Protein AF-A0A8H9G2P5-F1 (afdb_monomer_lite)

pLDDT: mean 90.51, std 6.55, range [58.31, 97.5]

Structure (mmCIF, N/CA/C/O backbone):
data_AF-A0A8H9G2P5-F1
#
_entry.id   AF-A0A8H9G2P5-F1
#
loop_
_atom_site.group_PDB
_atom_site.id
_atom_site.type_symbol
_atom_site.label_atom_id
_atom_site.label_alt_id
_atom_site.label_comp_id
_atom_site.label_asym_id
_atom_site.label_entity_id
_atom_site.label_seq_id
_atom_site.pdbx_PDB_ins_code
_atom_site.Cartn_x
_atom_site.Cartn_y
_atom_site.Cartn_z
_atom_site.occupancy
_atom_site.B_iso_or_equiv
_atom_site.auth_seq_id
_atom_site.auth_comp_id
_atom_site.auth_asym_id
_atom_site.auth_atom_id
_atom_site.pdbx_PDB_model_num
ATOM 1 N N . MET A 1 1 ? -5.357 -6.020 -7.230 1.00 83.62 1 MET A N 1
ATOM 2 C CA . MET A 1 1 ? -4.154 -6.823 -7.582 1.00 83.62 1 MET A CA 1
ATOM 3 C C . MET A 1 1 ? -4.240 -8.160 -6.861 1.00 83.62 1 MET A C 1
ATOM 5 O O . MET A 1 1 ? -5.074 -8.282 -5.977 1.00 83.62 1 MET A O 1
ATOM 9 N N . ASP A 1 2 ? -3.402 -9.149 -7.183 1.00 86.44 2 ASP A N 1
ATOM 10 C CA . ASP A 1 2 ? -3.308 -10.352 -6.341 1.00 86.44 2 ASP A CA 1
ATOM 11 C C . ASP A 1 2 ? -2.327 -10.097 -5.186 1.00 86.44 2 ASP A C 1
ATOM 13 O O . ASP A 1 2 ? -1.175 -9.708 -5.412 1.00 86.44 2 ASP A O 1
ATOM 17 N N . ARG A 1 3 ? -2.791 -10.295 -3.945 1.00 89.44 3 ARG A N 1
ATOM 18 C CA . ARG A 1 3 ? -2.022 -10.073 -2.712 1.00 89.44 3 ARG A CA 1
ATOM 19 C C . ARG A 1 3 ? -1.622 -11.387 -2.047 1.00 89.44 3 ARG A C 1
ATOM 21 O O . ARG A 1 3 ? -2.396 -12.338 -1.985 1.00 89.44 3 ARG A O 1
ATOM 28 N N . THR A 1 4 ? -0.422 -11.403 -1.477 1.00 91.50 4 THR A N 1
ATOM 29 C CA . THR A 1 4 ? -0.008 -12.385 -0.464 1.00 91.50 4 THR A CA 1
ATOM 30 C C . THR A 1 4 ? 0.065 -11.696 0.892 1.00 91.50 4 THR A C 1
ATOM 32 O O . THR A 1 4 ? 0.725 -10.668 1.022 1.00 91.50 4 THR A O 1
ATOM 35 N N . THR A 1 5 ? -0.632 -12.248 1.885 1.00 91.19 5 THR A N 1
ATOM 36 C CA . THR A 1 5 ? -0.794 -11.631 3.208 1.00 91.19 5 THR A CA 1
ATOM 37 C C . THR A 1 5 ? 0.000 -12.381 4.268 1.00 91.19 5 THR A C 1
ATOM 39 O O . THR A 1 5 ? -0.110 -13.600 4.406 1.00 91.19 5 THR A O 1
ATOM 42 N N . GLU A 1 6 ? 0.755 -11.631 5.060 1.00 90.38 6 GLU A N 1
ATOM 43 C CA . GLU A 1 6 ? 1.431 -12.089 6.271 1.00 90.38 6 GLU A CA 1
ATOM 44 C C . GLU A 1 6 ? 0.967 -11.215 7.445 1.00 90.38 6 GLU A C 1
ATOM 46 O O . GLU A 1 6 ? 0.963 -9.993 7.340 1.00 90.38 6 GLU A O 1
ATOM 51 N N . SER A 1 7 ? 0.597 -11.810 8.580 1.00 84.88 7 SER A N 1
ATOM 52 C CA . SER A 1 7 ? 0.181 -11.053 9.773 1.00 84.88 7 SER A CA 1
ATOM 53 C C . SER A 1 7 ? 1.120 -11.331 10.940 1.00 84.88 7 SER A C 1
ATOM 55 O O . SER A 1 7 ? 1.337 -12.487 11.308 1.00 84.88 7 SER A O 1
ATOM 57 N N . ILE A 1 8 ? 1.659 -10.271 11.546 1.00 77.38 8 ILE A N 1
ATOM 58 C CA . ILE A 1 8 ? 2.522 -10.332 12.730 1.00 77.38 8 ILE A CA 1
ATOM 59 C C . ILE A 1 8 ? 1.973 -9.356 13.777 1.00 77.38 8 ILE A C 1
ATOM 61 O O . ILE A 1 8 ? 2.089 -8.138 13.643 1.00 77.38 8 ILE A O 1
ATOM 65 N N . ASN A 1 9 ? 1.408 -9.895 14.861 1.00 80.56 9 ASN A N 1
ATOM 66 C CA . ASN A 1 9 ? 0.730 -9.123 15.909 1.00 80.56 9 ASN A CA 1
ATOM 67 C C . ASN A 1 9 ? -0.386 -8.230 15.327 1.00 80.56 9 ASN A C 1
ATOM 69 O O . ASN A 1 9 ? -1.326 -8.736 14.724 1.00 80.56 9 ASN A O 1
ATOM 73 N N . ASN A 1 10 ? -0.260 -6.911 15.498 1.00 81.19 10 ASN A N 1
ATOM 74 C CA . ASN A 1 10 ? -1.215 -5.894 15.054 1.00 81.19 10 ASN A CA 1
ATOM 75 C C . ASN A 1 10 ? -0.873 -5.313 13.668 1.00 81.19 10 ASN A C 1
ATOM 77 O O . ASN A 1 10 ? -1.460 -4.315 13.250 1.00 81.19 10 ASN A O 1
ATOM 81 N N . ILE A 1 11 ? 0.119 -5.895 12.987 1.00 88.50 11 ILE A N 1
ATOM 82 C CA . ILE A 1 11 ? 0.576 -5.456 11.672 1.00 88.50 11 ILE A CA 1
ATOM 83 C C . ILE A 1 11 ? 0.255 -6.556 10.665 1.00 88.50 11 ILE A C 1
ATOM 85 O O . ILE A 1 11 ? 0.734 -7.686 10.785 1.00 88.50 11 ILE A O 1
ATOM 89 N N . ARG A 1 12 ? -0.544 -6.208 9.660 1.00 93.44 12 ARG A N 1
ATOM 90 C CA . ARG A 1 12 ? -0.763 -7.006 8.453 1.00 93.44 12 ARG A CA 1
ATOM 91 C C . ARG A 1 12 ? 0.153 -6.458 7.361 1.00 93.44 12 ARG A C 1
ATOM 93 O O . ARG A 1 12 ? 0.236 -5.249 7.164 1.00 93.44 12 ARG A O 1
ATOM 100 N N . VAL A 1 13 ? 0.858 -7.338 6.669 1.00 95.62 13 VAL A N 1
ATOM 101 C CA . VAL A 1 13 ? 1.715 -7.006 5.534 1.00 95.62 13 VAL A CA 1
ATOM 102 C C . VAL A 1 13 ? 1.154 -7.703 4.306 1.00 95.62 13 VAL A C 1
ATOM 104 O O . VAL A 1 13 ? 1.198 -8.929 4.216 1.00 95.62 13 VAL A O 1
ATOM 107 N N . ASP A 1 14 ? 0.654 -6.921 3.355 1.00 95.31 14 ASP A N 1
ATOM 108 C CA . ASP A 1 14 ? 0.231 -7.430 2.055 1.00 95.31 14 ASP A CA 1
ATOM 109 C C . ASP A 1 14 ? 1.314 -7.122 1.017 1.00 95.31 14 ASP A C 1
ATOM 111 O O . ASP A 1 14 ? 1.779 -5.989 0.893 1.00 95.31 14 ASP A O 1
ATOM 115 N N . LYS A 1 15 ? 1.726 -8.129 0.251 1.00 95.94 15 LYS A N 1
ATOM 116 C CA . LYS A 1 15 ? 2.660 -7.980 -0.872 1.00 95.94 15 LYS A 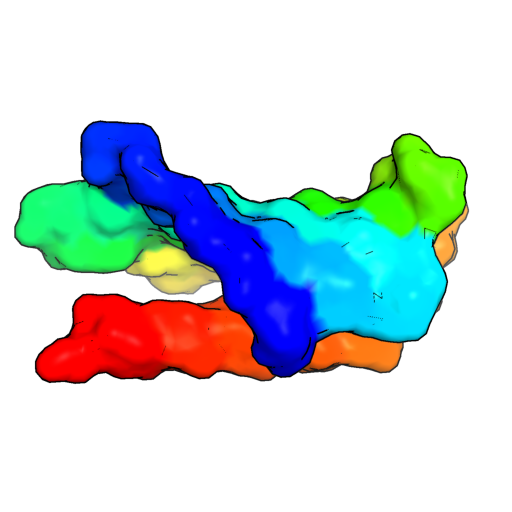CA 1
ATOM 117 C C . LYS A 1 15 ? 1.909 -8.217 -2.172 1.00 95.94 15 LYS A C 1
ATOM 119 O O . LYS A 1 15 ? 1.218 -9.229 -2.298 1.00 95.94 15 LYS A O 1
ATOM 124 N N . ALA A 1 16 ? 2.069 -7.316 -3.132 1.00 95.38 16 ALA A N 1
ATOM 125 C CA . ALA A 1 16 ? 1.447 -7.412 -4.448 1.00 95.38 16 ALA A CA 1
ATOM 126 C C . ALA A 1 16 ? 2.440 -7.057 -5.554 1.00 95.38 16 ALA A C 1
ATOM 128 O O . ALA A 1 16 ? 3.473 -6.424 -5.316 1.00 95.38 16 ALA A O 1
ATOM 129 N N . THR A 1 17 ? 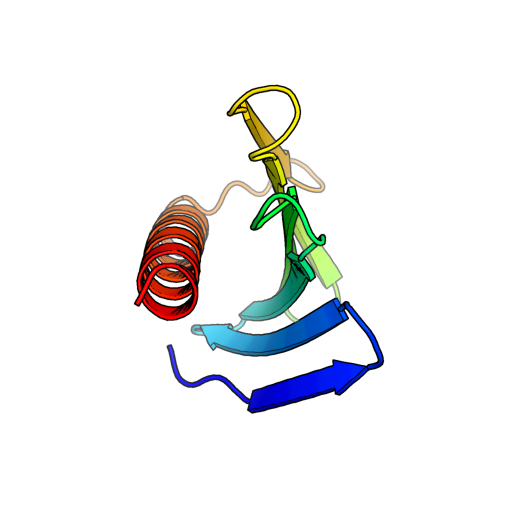2.099 -7.428 -6.782 1.00 93.56 17 THR A N 1
ATOM 130 C CA . THR A 1 17 ? 2.791 -6.962 -7.981 1.00 93.56 17 THR A CA 1
ATOM 131 C C . THR A 1 17 ? 1.812 -6.287 -8.933 1.00 93.56 17 THR A C 1
ATOM 133 O O . THR A 1 17 ? 0.639 -6.653 -9.018 1.00 93.56 17 THR A O 1
ATOM 136 N N . SER A 1 18 ? 2.292 -5.273 -9.650 1.00 91.56 18 SER A N 1
ATOM 137 C CA . SER A 1 18 ? 1.521 -4.580 -10.684 1.00 91.56 18 SER A CA 1
ATOM 138 C C . SER A 1 18 ? 2.456 -4.133 -11.800 1.00 91.56 18 SER A C 1
ATOM 140 O O . SER A 1 18 ? 3.200 -3.164 -11.653 1.00 91.56 18 SER A O 1
ATOM 142 N N . GLY A 1 19 ? 2.446 -4.859 -12.920 1.00 89.00 19 GLY A N 1
ATOM 143 C CA . GLY A 1 19 ? 3.472 -4.704 -13.953 1.00 89.00 19 GLY A CA 1
ATOM 144 C C . GLY A 1 19 ? 4.861 -5.010 -13.383 1.00 89.00 19 GLY A C 1
ATOM 145 O O . GLY A 1 19 ? 5.045 -6.034 -12.731 1.00 89.00 19 GLY A O 1
ATOM 146 N N . ASP A 1 20 ? 5.811 -4.095 -13.578 1.00 90.75 20 ASP A N 1
ATOM 147 C CA . ASP A 1 20 ? 7.186 -4.215 -13.062 1.00 90.75 20 ASP A CA 1
ATOM 148 C C . ASP A 1 20 ? 7.328 -3.785 -11.589 1.00 90.75 20 ASP A C 1
ATOM 150 O O . ASP A 1 20 ? 8.438 -3.772 -11.047 1.00 90.75 20 ASP A O 1
ATOM 154 N N . TYR A 1 21 ? 6.230 -3.365 -10.951 1.00 93.19 21 TYR A N 1
ATOM 155 C CA . TYR A 1 21 ? 6.256 -2.872 -9.581 1.00 93.19 21 TYR A CA 1
ATOM 156 C C . TYR A 1 21 ? 6.050 -3.997 -8.575 1.00 93.19 21 TYR A C 1
ATOM 158 O O . TYR A 1 21 ? 5.122 -4.798 -8.692 1.00 93.19 21 TYR A O 1
ATOM 166 N N . GLN A 1 22 ? 6.885 -3.990 -7.543 1.00 95.75 22 GLN A N 1
ATOM 167 C CA . GLN A 1 22 ? 6.719 -4.759 -6.319 1.00 95.75 22 GLN A CA 1
ATOM 168 C C . GLN A 1 22 ? 6.187 -3.815 -5.245 1.00 95.75 22 GLN A C 1
ATOM 170 O O . GLN A 1 22 ? 6.805 -2.792 -4.944 1.00 95.75 22 GLN A O 1
ATOM 175 N N . LEU A 1 23 ? 5.034 -4.148 -4.680 1.00 97.06 23 LEU A N 1
ATOM 176 C CA . LEU A 1 23 ? 4.334 -3.319 -3.712 1.00 97.06 23 LEU A CA 1
ATOM 177 C C . LEU A 1 23 ? 4.285 -4.042 -2.374 1.00 97.06 23 LEU A C 1
ATOM 179 O O . LEU A 1 23 ? 3.945 -5.223 -2.308 1.00 97.06 23 LEU A O 1
ATOM 183 N N . THR A 1 24 ? 4.614 -3.329 -1.306 1.00 97.31 24 THR A N 1
ATOM 184 C CA . THR A 1 24 ? 4.456 -3.820 0.066 1.00 97.31 24 THR A CA 1
ATOM 185 C C . THR A 1 24 ? 3.583 -2.850 0.835 1.00 97.31 24 THR A C 1
ATOM 187 O O . THR A 1 24 ? 3.985 -1.709 1.050 1.00 97.31 24 THR A O 1
ATOM 190 N N . PHE A 1 25 ? 2.411 -3.313 1.248 1.00 97.25 25 PHE A N 1
ATOM 191 C CA . PHE A 1 25 ? 1.449 -2.600 2.072 1.00 97.25 25 PHE A CA 1
ATOM 192 C C . PHE A 1 25 ? 1.655 -3.038 3.521 1.00 97.25 25 PHE A C 1
ATOM 194 O O . PHE A 1 25 ? 1.464 -4.204 3.851 1.00 97.25 25 PHE A O 1
ATOM 201 N N . ASN A 1 26 ? 2.037 -2.114 4.391 1.00 96.69 26 ASN A N 1
ATOM 202 C CA . ASN A 1 26 ? 2.069 -2.316 5.831 1.00 96.69 26 ASN A CA 1
ATOM 203 C C . ASN A 1 26 ? 0.829 -1.656 6.422 1.00 96.69 26 ASN A C 1
ATOM 205 O O . ASN A 1 26 ? 0.673 -0.435 6.358 1.00 96.69 26 ASN A O 1
ATOM 209 N N . ILE A 1 27 ? -0.039 -2.486 6.974 1.00 95.75 27 ILE A N 1
ATOM 210 C CA . ILE A 1 27 ? -1.359 -2.146 7.480 1.00 95.75 27 ILE A CA 1
ATOM 211 C C . ILE A 1 27 ? -1.288 -2.282 8.997 1.00 95.75 27 ILE A C 1
ATOM 213 O O . ILE A 1 27 ? -1.050 -3.371 9.525 1.00 95.75 27 ILE A O 1
ATOM 217 N N . VAL A 1 28 ? -1.457 -1.169 9.699 1.00 94.38 28 VAL A N 1
ATOM 218 C CA . VAL A 1 28 ? -1.381 -1.121 11.158 1.00 94.38 28 VAL A CA 1
ATOM 219 C C . VAL A 1 28 ? -2.777 -0.892 11.705 1.00 94.38 28 VAL A C 1
ATOM 221 O O . VAL A 1 28 ? -3.370 0.161 11.469 1.00 94.38 28 VAL A O 1
ATOM 224 N N . SER A 1 29 ? -3.277 -1.860 12.467 1.00 90.56 29 SER A N 1
ATOM 225 C CA . SER A 1 29 ? -4.570 -1.763 13.147 1.00 90.56 29 SER A CA 1
ATOM 226 C C . SER A 1 29 ? -4.370 -1.668 14.657 1.00 90.56 29 SER A C 1
ATOM 228 O O . SER A 1 29 ? -3.523 -2.346 15.240 1.00 90.56 29 SER A O 1
ATOM 230 N N . LYS A 1 30 ? -5.161 -0.827 15.317 1.00 87.00 30 LYS A N 1
ATOM 231 C CA . LYS A 1 30 ? -5.206 -0.672 16.776 1.00 87.00 30 LYS A CA 1
ATOM 232 C C . LYS A 1 30 ? -6.591 -1.038 17.300 1.00 87.00 30 LYS A C 1
ATOM 234 O O . LYS A 1 30 ? -7.527 -1.249 16.539 1.00 87.00 30 LYS A O 1
ATOM 239 N N . THR A 1 31 ? -6.736 -1.077 18.623 1.00 82.88 31 THR A N 1
ATOM 240 C CA . THR A 1 31 ? -8.028 -1.318 19.288 1.00 82.88 31 THR A CA 1
ATOM 241 C C . THR A 1 31 ? -9.112 -0.327 18.851 1.00 82.88 31 THR A C 1
ATOM 243 O O . THR A 1 31 ? -10.285 -0.671 18.825 1.00 82.88 31 THR A O 1
ATOM 246 N N . GLU A 1 32 ? -8.716 0.902 18.522 1.00 81.44 32 GLU A N 1
ATOM 247 C CA . GLU A 1 32 ? -9.606 1.998 18.122 1.00 81.44 32 GLU A CA 1
ATOM 248 C C . GLU A 1 32 ? -9.998 1.945 16.635 1.00 81.44 32 GLU A C 1
ATOM 250 O O . GLU A 1 32 ? -10.836 2.733 16.208 1.00 81.44 32 GLU A O 1
ATOM 255 N N . GLY A 1 33 ? -9.409 1.029 15.857 1.00 86.56 33 GLY A N 1
ATOM 256 C CA . GLY A 1 33 ? -9.627 0.889 14.418 1.00 86.56 33 GLY A CA 1
ATOM 257 C C . GLY A 1 33 ? -8.324 0.845 13.620 1.00 86.56 33 GLY A C 1
ATOM 258 O O . GLY A 1 33 ? -7.227 0.706 14.172 1.00 86.56 33 GLY A O 1
ATOM 259 N N . LEU A 1 34 ? -8.445 0.962 12.299 1.00 91.81 34 LEU A N 1
ATOM 260 C CA . LEU A 1 34 ? -7.305 1.083 11.394 1.00 91.81 34 LEU A CA 1
ATOM 261 C C . LEU A 1 34 ? -6.524 2.369 11.716 1.00 91.81 34 LEU A C 1
ATOM 263 O O . LEU A 1 34 ? -7.098 3.451 11.775 1.00 91.81 34 LEU A O 1
ATOM 267 N N . GLU A 1 35 ? -5.216 2.262 11.958 1.00 94.06 35 GLU A N 1
ATOM 268 C CA . GLU A 1 35 ? -4.366 3.419 12.265 1.00 94.06 35 GLU A CA 1
ATOM 269 C C . GLU A 1 35 ? -3.756 4.002 10.992 1.00 94.06 35 GLU A C 1
ATOM 271 O O . GLU A 1 35 ? -3.840 5.210 10.752 1.00 94.06 35 GLU A O 1
ATOM 276 N N . SER A 1 36 ? -3.117 3.152 10.184 1.00 95.31 36 SER A N 1
ATOM 277 C CA . SER A 1 36 ? -2.439 3.580 8.962 1.00 95.31 36 SER A CA 1
ATOM 278 C C . SER A 1 36 ? -2.247 2.439 7.967 1.00 95.31 36 SER A C 1
ATOM 280 O O . SER A 1 36 ? -2.143 1.270 8.343 1.00 95.31 36 SER A O 1
ATOM 282 N N . ILE A 1 37 ? -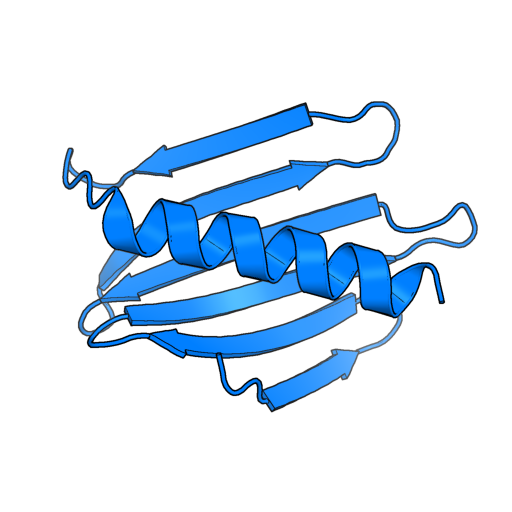2.147 2.805 6.692 1.00 97.00 37 ILE A N 1
ATOM 283 C CA . ILE A 1 37 ? -1.631 1.953 5.623 1.00 97.00 37 ILE A CA 1
ATOM 284 C C . ILE A 1 37 ? -0.462 2.691 4.978 1.00 97.00 37 ILE A C 1
ATOM 286 O O . ILE A 1 37 ? -0.605 3.823 4.509 1.00 97.00 37 ILE A O 1
ATOM 290 N N . SER A 1 38 ? 0.704 2.052 4.949 1.00 97.19 38 SER A N 1
ATOM 291 C CA . SER A 1 38 ? 1.878 2.553 4.235 1.00 97.19 38 SER A CA 1
ATOM 292 C C . SER A 1 38 ? 2.271 1.596 3.125 1.00 97.19 38 SER A C 1
ATOM 294 O O . SER A 1 38 ? 2.340 0.390 3.331 1.00 97.19 38 SER A O 1
ATOM 296 N N . VAL A 1 39 ? 2.527 2.131 1.941 1.00 97.50 39 VAL A N 1
ATOM 297 C CA . VAL A 1 39 ? 2.864 1.359 0.752 1.00 97.50 39 VAL A CA 1
ATOM 298 C C . VAL A 1 39 ? 4.236 1.776 0.277 1.00 97.50 39 VAL A C 1
ATOM 300 O O . VAL A 1 39 ? 4.482 2.964 0.082 1.00 97.50 39 VAL A O 1
ATOM 303 N N . THR A 1 40 ? 5.108 0.802 0.054 1.00 96.69 40 THR A N 1
ATOM 304 C CA . THR A 1 40 ? 6.394 1.000 -0.618 1.00 96.69 40 THR A CA 1
ATOM 305 C C . THR A 1 40 ? 6.330 0.357 -1.990 1.00 96.69 40 THR A C 1
ATOM 307 O O . THR A 1 40 ? 6.007 -0.827 -2.095 1.00 96.69 40 THR A O 1
ATOM 310 N N . GLY A 1 41 ? 6.647 1.131 -3.027 1.00 95.38 41 GLY A N 1
ATOM 311 C CA . GLY A 1 41 ? 6.748 0.651 -4.397 1.00 95.38 41 GLY A CA 1
ATOM 312 C C . GLY A 1 41 ? 8.195 0.584 -4.865 1.00 95.38 41 GLY A C 1
ATOM 313 O O . GLY A 1 41 ? 8.874 1.614 -4.949 1.00 95.38 41 GLY A O 1
ATOM 314 N N . LEU A 1 42 ? 8.647 -0.623 -5.199 1.00 94.31 42 LEU A N 1
ATOM 315 C CA . LEU A 1 42 ? 9.918 -0.864 -5.876 1.00 94.31 42 LEU A CA 1
ATOM 316 C C . LEU A 1 42 ? 9.677 -1.191 -7.350 1.00 94.31 42 LEU A C 1
ATOM 318 O O . LEU A 1 42 ? 8.669 -1.809 -7.685 1.00 94.31 42 LEU A O 1
ATOM 322 N N . LYS A 1 43 ? 10.616 -0.836 -8.223 1.00 92.38 43 LYS A N 1
ATOM 323 C CA . LYS A 1 43 ? 10.671 -1.301 -9.614 1.00 92.38 43 LYS A CA 1
ATOM 324 C C . LYS A 1 43 ? 12.077 -1.809 -9.879 1.00 92.38 43 LYS A C 1
ATOM 326 O O . LYS A 1 43 ? 13.027 -1.065 -9.675 1.00 92.38 43 LYS A O 1
ATOM 331 N N . ASN A 1 44 ? 12.211 -3.061 -10.313 1.00 89.44 44 ASN A N 1
ATOM 332 C CA . ASN A 1 44 ? 13.519 -3.717 -10.460 1.00 89.44 44 ASN A CA 1
ATOM 333 C C . ASN A 1 44 ? 14.392 -3.593 -9.192 1.00 89.44 44 ASN A C 1
ATOM 335 O O . ASN A 1 44 ? 15.564 -3.252 -9.283 1.00 89.44 44 ASN A O 1
ATOM 339 N N . GLU A 1 45 ? 13.797 -3.815 -8.013 1.00 89.25 45 GLU A N 1
ATOM 340 C CA . GLU A 1 45 ? 14.439 -3.679 -6.689 1.00 89.25 45 GLU A CA 1
ATOM 341 C C . GLU A 1 45 ? 14.852 -2.245 -6.288 1.00 89.25 45 GLU A C 1
ATOM 343 O O . GLU A 1 45 ? 15.319 -2.027 -5.170 1.00 89.25 45 GLU A O 1
ATOM 348 N N . GLU A 1 46 ? 14.615 -1.238 -7.134 1.00 91.69 46 GLU A N 1
ATOM 349 C CA . GLU A 1 46 ? 14.873 0.168 -6.815 1.00 91.69 46 GLU A CA 1
ATOM 350 C C . GLU A 1 46 ? 13.640 0.845 -6.213 1.00 91.69 46 GLU A C 1
ATOM 352 O O . GLU A 1 46 ? 12.523 0.683 -6.703 1.00 91.69 46 GLU A O 1
ATOM 357 N N . TYR A 1 47 ? 13.833 1.652 -5.166 1.00 92.06 47 TYR A N 1
ATOM 35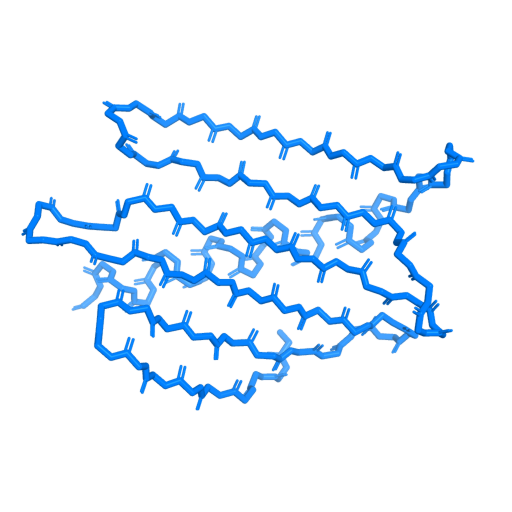8 C CA . TYR A 1 47 ? 12.755 2.436 -4.559 1.00 92.06 47 TYR A CA 1
ATOM 359 C C . TYR A 1 47 ? 12.263 3.537 -5.500 1.00 92.06 47 TYR A C 1
ATOM 361 O O . TYR A 1 47 ? 13.038 4.411 -5.890 1.00 92.06 47 TYR A O 1
ATOM 369 N N . ILE A 1 48 ? 10.964 3.516 -5.820 1.00 92.62 48 ILE A N 1
ATOM 370 C CA . ILE A 1 48 ? 10.333 4.492 -6.718 1.00 92.62 48 ILE A CA 1
ATOM 371 C C . ILE A 1 48 ? 9.405 5.432 -5.965 1.00 92.62 48 ILE A C 1
ATOM 373 O O . ILE A 1 48 ? 9.423 6.634 -6.221 1.00 92.62 48 ILE A O 1
ATOM 377 N N . PHE A 1 49 ? 8.583 4.920 -5.052 1.00 94.38 49 PHE A N 1
ATOM 378 C CA . PHE A 1 49 ? 7.652 5.765 -4.314 1.00 94.38 49 PHE A CA 1
ATOM 379 C C . PHE A 1 49 ? 7.215 5.142 -2.993 1.00 94.38 49 PHE A C 1
ATOM 381 O O . PHE A 1 49 ? 7.349 3.936 -2.764 1.00 94.38 49 PHE A O 1
ATOM 388 N N . SER A 1 50 ? 6.628 5.981 -2.148 1.00 95.19 50 SER A N 1
ATOM 389 C CA . SER A 1 50 ? 5.817 5.548 -1.022 1.00 95.19 50 SER A CA 1
ATOM 390 C C . SER A 1 50 ? 4.523 6.340 -0.927 1.00 95.19 50 SER A C 1
ATOM 392 O O . SER A 1 50 ? 4.450 7.508 -1.315 1.00 95.19 50 SER A O 1
ATOM 394 N N . VAL A 1 51 ? 3.505 5.678 -0.395 1.00 96.38 51 VAL A N 1
ATOM 395 C CA . VAL A 1 51 ? 2.231 6.276 0.001 1.00 96.38 51 VAL A CA 1
ATOM 396 C C . VAL A 1 51 ? 2.048 5.999 1.482 1.00 96.38 51 VAL A C 1
ATOM 398 O O . VAL A 1 51 ? 2.286 4.882 1.928 1.00 96.38 51 VAL A O 1
ATOM 401 N N . VAL A 1 52 ? 1.615 6.987 2.253 1.00 96.88 52 VAL A N 1
ATOM 402 C CA . VAL A 1 52 ? 1.189 6.781 3.641 1.00 96.88 52 VAL A CA 1
ATOM 403 C C . VAL A 1 52 ? -0.182 7.411 3.806 1.00 96.88 52 VAL A C 1
ATOM 405 O O . VAL A 1 52 ? -0.312 8.628 3.657 1.00 96.88 52 VAL A O 1
ATOM 408 N N . LYS A 1 53 ? -1.188 6.587 4.108 1.00 96.25 53 LYS A N 1
ATOM 409 C CA . LYS A 1 53 ? -2.540 7.003 4.492 1.00 96.25 53 LYS A CA 1
ATOM 410 C C . LYS A 1 53 ? -2.694 6.754 5.988 1.00 96.25 53 LYS A C 1
ATOM 412 O O . LYS A 1 53 ? -2.639 5.613 6.438 1.00 96.25 53 LYS A O 1
ATOM 417 N N . ASN A 1 54 ? -2.840 7.827 6.753 1.00 95.19 54 ASN A N 1
ATOM 418 C CA . ASN A 1 54 ? -3.151 7.761 8.176 1.00 95.19 54 ASN A CA 1
ATOM 419 C C . ASN A 1 54 ? -4.654 7.946 8.348 1.00 95.19 54 ASN A C 1
ATOM 421 O O . ASN A 1 54 ? -5.239 8.797 7.679 1.00 95.19 54 ASN A O 1
ATOM 425 N N . PHE A 1 55 ? -5.248 7.188 9.261 1.00 92.81 55 PHE A N 1
ATOM 426 C CA . PHE A 1 55 ? -6.662 7.270 9.624 1.00 92.81 55 PHE A CA 1
ATOM 427 C C . PHE A 1 55 ? -6.844 7.890 11.012 1.00 92.81 55 PHE A C 1
ATOM 429 O O . PHE A 1 55 ? -7.788 8.647 11.237 1.00 92.81 55 PHE A O 1
ATOM 436 N N . LEU A 1 56 ? -5.886 7.649 11.915 1.00 88.81 56 LEU A N 1
ATOM 437 C CA . LEU A 1 56 ? -5.845 8.207 13.265 1.00 88.81 56 LEU A CA 1
ATOM 438 C C . LEU A 1 56 ? -4.591 9.082 13.465 1.00 88.81 56 LEU A C 1
ATOM 440 O O . LEU A 1 56 ? -3.526 8.754 12.942 1.00 88.81 56 LEU A O 1
ATOM 444 N N . PRO A 1 57 ? -4.675 10.200 14.217 1.00 85.25 57 PRO A N 1
ATOM 445 C CA . PRO A 1 57 ? -5.883 10.778 14.820 1.00 85.25 57 PRO A CA 1
ATOM 446 C C . PRO A 1 57 ? -6.777 11.520 13.809 1.00 85.25 57 PRO A C 1
ATOM 448 O O . PRO A 1 57 ? -7.877 11.942 14.154 1.00 85.25 57 PRO A O 1
ATOM 451 N N . SER A 1 58 ? -6.302 11.725 12.580 1.00 87.44 58 SER A N 1
ATOM 452 C CA . SER A 1 58 ? -7.053 12.374 11.510 1.00 87.44 58 SER A CA 1
ATOM 453 C C . SER A 1 58 ? -6.655 11.817 10.151 1.00 87.44 58 SER A C 1
ATOM 455 O O . SER A 1 58 ? -5.479 11.533 9.904 1.00 87.44 58 SER A O 1
ATOM 457 N N . VAL A 1 59 ? -7.638 11.719 9.254 1.00 92.94 59 VAL A N 1
ATOM 458 C CA . VAL A 1 59 ? -7.423 11.199 7.906 1.00 92.94 59 VAL A CA 1
ATOM 459 C C . VAL A 1 59 ? -6.523 12.145 7.122 1.00 92.94 59 VAL A C 1
ATOM 461 O O . VAL A 1 59 ? -6.863 13.307 6.889 1.00 92.94 59 VAL A O 1
ATOM 464 N N . ASN A 1 60 ? -5.362 11.647 6.715 1.00 93.81 60 ASN A N 1
ATOM 465 C CA . ASN A 1 60 ? -4.455 12.357 5.826 1.00 93.81 60 ASN A CA 1
ATOM 466 C C . ASN A 1 60 ? -3.683 11.372 4.952 1.00 93.81 60 ASN A C 1
ATOM 468 O O . ASN A 1 60 ? -3.525 10.198 5.286 1.00 93.81 60 ASN A O 1
ATOM 472 N N . SER A 1 61 ? -3.203 11.859 3.813 1.00 94.38 61 SER A N 1
ATOM 473 C CA . SER A 1 61 ? -2.397 11.060 2.902 1.00 94.38 61 SER A CA 1
ATOM 474 C C . SER A 1 61 ? -1.197 11.853 2.428 1.00 94.38 61 SER A C 1
ATOM 476 O O . SER A 1 61 ? -1.290 13.051 2.155 1.00 94.38 61 SER A O 1
ATOM 478 N N . SER A 1 62 ? -0.069 11.168 2.321 1.00 94.44 62 SER A N 1
ATOM 479 C CA . SER A 1 62 ? 1.152 11.710 1.745 1.00 94.44 62 SER A CA 1
ATOM 480 C C . SER A 1 62 ? 1.705 10.733 0.721 1.00 94.44 62 SER A C 1
ATOM 482 O O . SER A 1 62 ? 1.581 9.517 0.871 1.00 94.44 62 SER A O 1
ATOM 484 N N . VAL A 1 63 ? 2.295 11.284 -0.332 1.00 93.56 63 VAL A N 1
ATOM 485 C CA . VAL A 1 63 ? 2.948 10.520 -1.390 1.00 93.56 63 VAL A CA 1
ATOM 486 C C . VAL A 1 63 ? 4.338 11.099 -1.577 1.00 93.56 63 VAL A C 1
ATOM 488 O O . VAL A 1 63 ? 4.499 12.318 -1.655 1.00 93.56 63 VAL A O 1
ATOM 491 N N . ASN A 1 64 ? 5.337 10.230 -1.644 1.00 91.88 64 ASN A N 1
ATOM 492 C CA . ASN A 1 64 ? 6.720 10.610 -1.881 1.00 91.88 64 ASN A CA 1
ATOM 493 C C . ASN A 1 64 ? 7.266 9.824 -3.072 1.00 91.88 64 ASN A C 1
ATOM 495 O O . ASN A 1 64 ? 7.146 8.604 -3.106 1.00 91.88 64 ASN A O 1
ATOM 499 N N . PHE A 1 65 ? 7.891 10.516 -4.021 1.00 90.69 65 PHE A N 1
ATOM 500 C CA . PHE A 1 65 ? 8.489 9.918 -5.212 1.00 90.69 65 PHE A CA 1
ATOM 501 C C . PHE A 1 65 ? 10.007 10.066 -5.176 1.00 90.69 65 PHE A C 1
ATOM 503 O O . PHE A 1 65 ? 10.541 11.143 -4.909 1.00 90.69 65 PHE A O 1
ATOM 510 N N . ALA A 1 66 ? 10.711 8.987 -5.495 1.00 88.06 66 ALA A N 1
ATOM 511 C CA . ALA A 1 66 ? 12.150 8.998 -5.672 1.00 88.06 66 ALA A CA 1
ATOM 512 C C . ALA A 1 66 ? 12.523 9.637 -7.012 1.00 88.06 66 ALA A C 1
ATOM 514 O O . ALA A 1 66 ? 11.892 9.387 -8.041 1.00 88.06 66 ALA A O 1
ATOM 515 N N . ASN A 1 67 ? 13.599 10.428 -7.005 1.00 78.31 67 ASN A N 1
ATOM 516 C CA . ASN A 1 67 ? 14.307 10.887 -8.206 1.00 78.31 67 ASN A CA 1
ATOM 517 C C . ASN A 1 67 ? 13.435 11.586 -9.272 1.00 78.31 67 ASN A C 1
ATOM 519 O O . ASN A 1 67 ? 13.823 11.645 -10.435 1.00 78.31 67 ASN A O 1
ATOM 523 N N . GLY A 1 68 ? 12.265 12.118 -8.900 1.00 71.44 68 GLY A N 1
ATOM 524 C CA . GLY A 1 68 ? 11.344 12.772 -9.835 1.00 71.44 68 GLY A CA 1
ATOM 525 C C . GLY A 1 68 ? 10.658 11.830 -10.833 1.00 71.44 68 GLY A C 1
ATOM 526 O O . GLY A 1 68 ? 10.069 12.311 -11.799 1.00 71.44 68 GLY A O 1
ATOM 527 N N . ASN A 1 69 ? 10.709 10.511 -10.619 1.00 73.94 69 ASN A N 1
ATOM 528 C CA . ASN A 1 69 ? 9.997 9.540 -11.449 1.00 73.94 69 ASN A CA 1
ATOM 529 C C . ASN A 1 69 ? 8.544 9.414 -10.976 1.00 73.94 69 ASN A C 1
ATOM 531 O O . ASN A 1 69 ? 8.231 8.638 -10.075 1.00 73.94 69 ASN A O 1
ATOM 535 N N . PHE A 1 70 ? 7.657 10.194 -11.597 1.00 79.00 70 PHE A N 1
ATOM 536 C CA . PHE A 1 70 ? 6.218 10.154 -11.342 1.00 79.00 70 PHE A CA 1
ATOM 537 C C . PHE A 1 70 ? 5.528 9.216 -12.333 1.00 79.00 70 PHE A C 1
ATOM 539 O O . PHE A 1 70 ? 5.366 9.551 -13.505 1.00 79.00 70 PHE A O 1
ATOM 546 N N . ASP A 1 71 ? 5.084 8.059 -11.851 1.00 82.56 71 ASP A N 1
ATOM 547 C CA . ASP A 1 71 ? 4.159 7.194 -12.579 1.00 82.56 71 ASP A CA 1
ATOM 548 C C . ASP A 1 71 ? 2.773 7.313 -11.925 1.00 82.56 71 ASP A C 1
ATOM 550 O O . ASP A 1 71 ? 2.521 6.826 -10.822 1.00 82.56 71 ASP A O 1
ATOM 554 N N . PHE A 1 72 ? 1.874 8.045 -12.585 1.00 84.75 72 PHE A N 1
ATOM 555 C CA . PHE A 1 72 ? 0.519 8.276 -12.078 1.00 84.75 72 PHE A CA 1
ATOM 556 C C . PHE A 1 72 ? -0.376 7.042 -12.200 1.00 84.75 72 PHE A C 1
ATOM 558 O O . PHE A 1 72 ? -1.332 6.907 -11.436 1.00 84.75 72 PHE A O 1
ATOM 565 N N . THR A 1 73 ? -0.082 6.138 -13.136 1.00 88.69 73 THR A N 1
ATOM 566 C CA . THR A 1 73 ? -0.881 4.930 -13.343 1.00 88.69 73 THR A CA 1
ATOM 567 C C . THR A 1 73 ? -0.700 3.976 -12.173 1.00 88.69 73 THR A C 1
ATOM 569 O O . THR A 1 73 ? -1.694 3.496 -11.625 1.00 88.69 73 THR A O 1
ATOM 572 N N . ILE A 1 74 ? 0.544 3.753 -11.735 1.00 91.31 74 ILE A N 1
ATOM 573 C CA . ILE A 1 74 ? 0.787 2.917 -10.554 1.00 91.31 74 ILE A CA 1
ATOM 574 C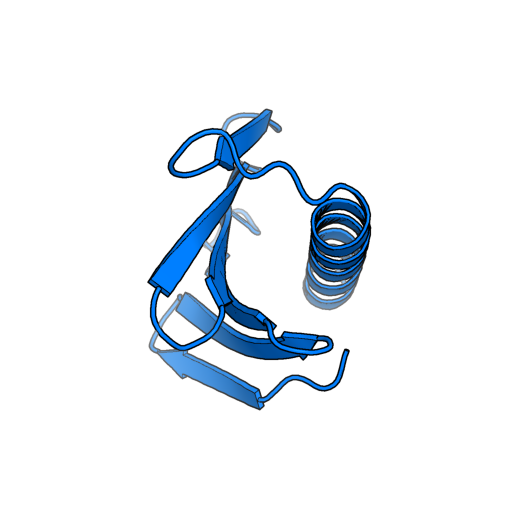 C . ILE A 1 74 ? 0.248 3.570 -9.280 1.00 91.31 74 ILE A C 1
ATOM 576 O O . ILE A 1 74 ? -0.335 2.872 -8.452 1.00 91.31 74 ILE A O 1
ATOM 580 N N . LEU A 1 75 ? 0.363 4.897 -9.138 1.00 91.56 75 LEU A N 1
ATOM 581 C CA . LEU A 1 75 ? -0.184 5.590 -7.972 1.00 91.56 75 LEU A CA 1
ATOM 582 C C . LEU A 1 75 ? -1.700 5.384 -7.869 1.00 91.56 75 LEU A C 1
ATOM 584 O O . LEU A 1 75 ? -2.189 5.046 -6.795 1.00 91.56 75 LEU A O 1
ATOM 588 N N . GLN A 1 76 ? -2.441 5.547 -8.970 1.00 92.06 76 GLN A N 1
ATOM 589 C CA . GLN A 1 76 ? -3.889 5.327 -8.968 1.00 92.06 76 GLN A CA 1
ATOM 590 C C . GLN A 1 76 ? -4.239 3.891 -8.561 1.00 92.06 76 GLN A C 1
ATOM 592 O O . GLN A 1 76 ? -5.157 3.686 -7.770 1.00 92.06 76 GLN A O 1
ATOM 597 N N . ALA A 1 77 ? -3.500 2.903 -9.072 1.00 93.25 77 ALA A N 1
ATOM 598 C CA . ALA A 1 77 ? -3.721 1.504 -8.725 1.00 93.25 77 ALA A CA 1
ATOM 599 C C . ALA A 1 77 ? -3.465 1.237 -7.231 1.00 93.25 77 ALA A C 1
ATOM 601 O O . ALA A 1 77 ? -4.250 0.543 -6.593 1.00 93.25 77 ALA A O 1
ATOM 602 N N . VAL A 1 78 ? -2.414 1.834 -6.661 1.00 95.19 78 VAL A N 1
ATOM 603 C CA . VAL A 1 78 ? -2.117 1.743 -5.224 1.00 95.19 78 VAL A CA 1
ATOM 604 C C . VAL A 1 78 ? -3.205 2.395 -4.380 1.00 95.19 78 VAL A C 1
ATOM 606 O O . VAL A 1 78 ? -3.613 1.809 -3.385 1.00 95.19 78 VAL A O 1
ATOM 609 N N . MET A 1 79 ? -3.686 3.580 -4.760 1.00 94.38 79 MET A N 1
ATOM 610 C CA . MET A 1 79 ? -4.748 4.261 -4.012 1.00 94.38 79 MET A CA 1
ATOM 611 C C . MET A 1 79 ? -6.049 3.451 -4.015 1.00 94.38 79 MET A C 1
ATOM 613 O O . MET A 1 79 ? -6.658 3.303 -2.961 1.00 94.38 79 MET A O 1
ATOM 617 N N . ASN A 1 80 ? -6.423 2.860 -5.155 1.00 94.81 80 ASN A N 1
ATOM 618 C CA . ASN A 1 80 ? -7.587 1.973 -5.225 1.00 94.81 80 ASN A CA 1
ATOM 619 C C . ASN A 1 80 ? -7.418 0.746 -4.313 1.00 94.81 80 ASN A C 1
ATOM 621 O O . ASN A 1 80 ? -8.342 0.388 -3.595 1.00 94.81 80 ASN A O 1
ATOM 625 N N . GLU A 1 81 ? -6.233 0.127 -4.306 1.00 95.31 81 GLU A N 1
ATOM 626 C CA . GLU A 1 81 ? -5.964 -1.039 -3.454 1.00 95.31 81 GLU A CA 1
ATOM 627 C C . GLU A 1 81 ? -5.999 -0.676 -1.958 1.00 95.31 81 GLU A C 1
ATOM 629 O O . GLU A 1 81 ? -6.464 -1.463 -1.139 1.00 95.31 81 GLU A O 1
ATOM 634 N N . ILE A 1 82 ? -5.550 0.528 -1.582 1.00 95.38 82 ILE A N 1
ATOM 635 C CA . ILE A 1 82 ? -5.676 1.029 -0.204 1.00 95.38 82 ILE A CA 1
ATOM 636 C C . ILE A 1 82 ? -7.152 1.137 0.203 1.00 95.38 82 ILE A C 1
ATOM 638 O O . ILE A 1 82 ? -7.496 0.732 1.312 1.00 95.38 82 ILE A O 1
ATOM 642 N N . ASP A 1 83 ? -8.014 1.657 -0.672 1.00 93.94 83 ASP A N 1
ATOM 643 C CA . ASP A 1 83 ? -9.448 1.796 -0.391 1.00 93.94 83 ASP A CA 1
ATOM 644 C C . ASP A 1 83 ? -10.159 0.422 -0.331 1.00 93.94 83 ASP A C 1
ATOM 646 O O . ASP A 1 83 ? -11.068 0.219 0.479 1.00 93.94 83 ASP A O 1
ATOM 650 N N . GLU A 1 84 ? -9.716 -0.555 -1.133 1.00 93.88 84 GLU A N 1
ATOM 651 C CA . GLU A 1 84 ? -10.174 -1.950 -1.034 1.00 93.88 84 GLU A CA 1
ATOM 652 C C . GLU A 1 84 ? -9.779 -2.580 0.312 1.00 93.88 84 GLU A C 1
ATOM 654 O O . GLU A 1 84 ? -10.629 -3.170 0.980 1.00 93.88 84 GLU A O 1
ATOM 659 N N . ILE A 1 85 ? -8.527 -2.405 0.758 1.00 93.19 85 ILE A N 1
ATOM 660 C CA . ILE A 1 85 ? -8.054 -2.887 2.070 1.00 93.19 85 ILE A CA 1
ATOM 661 C C . ILE A 1 85 ? -8.840 -2.242 3.218 1.00 93.19 85 ILE A C 1
ATOM 663 O O . ILE A 1 85 ? -9.187 -2.923 4.181 1.00 93.19 85 ILE A O 1
ATOM 667 N N . GLU A 1 86 ? -9.107 -0.938 3.142 1.00 91.81 86 GLU A N 1
ATOM 668 C CA . GLU A 1 86 ? -9.923 -0.228 4.134 1.00 91.81 86 GLU A CA 1
ATOM 669 C C . GLU A 1 86 ? -11.324 -0.847 4.224 1.00 91.81 86 GLU A C 1
ATOM 671 O O . GLU A 1 86 ? -11.757 -1.240 5.305 1.00 91.81 86 GLU A O 1
ATOM 676 N N . THR A 1 87 ? -11.975 -1.057 3.077 1.00 91.25 87 THR A N 1
ATOM 677 C CA . THR A 1 87 ? -13.303 -1.687 3.009 1.00 91.25 87 THR A CA 1
ATOM 678 C C . THR A 1 87 ? -13.297 -3.111 3.579 1.00 91.25 87 THR A C 1
ATOM 680 O O . THR A 1 87 ? -14.225 -3.491 4.293 1.00 91.25 87 THR A O 1
ATOM 683 N N . GLU A 1 88 ? -12.257 -3.905 3.300 1.00 90.06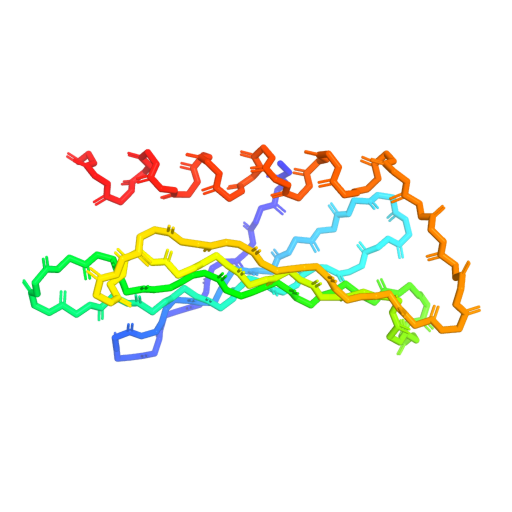 88 GLU A N 1
ATOM 684 C CA . GLU A 1 88 ? -12.092 -5.261 3.850 1.00 90.06 88 GLU A CA 1
ATOM 685 C C . GLU A 1 88 ? -12.007 -5.287 5.376 1.00 90.06 88 GLU A C 1
ATOM 687 O O . GLU A 1 88 ? -12.461 -6.247 5.992 1.00 90.06 88 GLU A O 1
ATOM 692 N N . LEU A 1 89 ? -11.372 -4.279 5.975 1.00 87.06 89 LEU A N 1
ATOM 693 C CA . LEU A 1 89 ? -11.116 -4.230 7.416 1.00 87.06 89 LEU A CA 1
ATOM 694 C C . LEU A 1 89 ? -12.261 -3.587 8.205 1.00 87.06 89 LEU A C 1
ATOM 696 O O . LEU A 1 89 ? -12.358 -3.826 9.408 1.00 87.06 89 LEU A O 1
ATOM 700 N N . ASP A 1 90 ? -13.115 -2.814 7.536 1.00 78.38 90 ASP A N 1
ATOM 701 C CA . ASP A 1 90 ? -14.352 -2.260 8.097 1.00 78.38 90 ASP A CA 1
ATOM 702 C C . ASP A 1 90 ? -15.539 -3.251 8.064 1.00 78.38 90 ASP A C 1
ATOM 704 O O . ASP A 1 90 ? -16.561 -3.003 8.711 1.00 78.38 90 ASP A O 1
ATOM 708 N N . SER A 1 91 ? -15.418 -4.354 7.311 1.00 58.31 91 SER A N 1
ATOM 709 C CA . SER A 1 91 ? -16.449 -5.394 7.113 1.00 58.31 91 SER A CA 1
ATOM 710 C C . SER A 1 91 ? -16.449 -6.468 8.203 1.00 58.31 91 SER A C 1
ATOM 712 O O . SER A 1 91 ? -17.560 -6.890 8.605 1.00 58.31 91 SER A O 1
#

Secondary structure (DSSP, 8-state):
--EEEEEETTEEEEEEEETTEEEEEEEEEETTEEEEEEEEEEETTEEEEEEEEE-SSS-EEEEEESTT---HHHHHHHHHHHHHHHHHHH-

Organism: NCBI:txid1768011

Foldseek 3Di:
DDWDWDDDVQWIWIWDDDVQKTKIWIWGADPVGTAKIKIWIDGPNHTAKMKIFGPPPHTDIDIDGPPPDDDVVVVVVVVVVVVVVRVVRVD

Sequence (91 aa):
MDRTTESINNIRVDKATSGDYQLTFNIVSKTEGLESISVTGLKNEEYIFSVVKNFLPSVNSSVNFANGNFDFTILQAVMNEIDEIETELDS

Radius of gyration: 12.87 Å; chains: 1; bounding box: 31×25×33 Å